Protein AF-A0A8B7DXQ7-F1 (afdb_monomer_lite)

Sequence (87 aa):
MPLVLICGFPCSGKTKIAHEIKEYLENEQKKKVIVVSENDLVAEKRNEIYSDFTKEKEIRSALKAKVEQLLTRDCVIILDGLNYIKE

Foldseek 3Di:
DAEAEFADDPPPCLVVVLVVVCCCCCPVVVAAEEEDELCVVPVVPVVVQVVDPVSVVVSVVVSVVVCVVVDDPRYYYYYRDNCVDPD

Structure (mmCIF, N/CA/C/O backbone):
data_AF-A0A8B7DXQ7-F1
#
_entry.id   AF-A0A8B7DXQ7-F1
#
loop_
_atom_site.group_PDB
_atom_site.id
_atom_site.type_symbol
_atom_site.label_atom_id
_atom_site.label_alt_id
_atom_site.label_comp_id
_atom_site.label_asym_id
_atom_site.label_entity_id
_atom_site.label_seq_id
_atom_site.pdbx_PDB_ins_code
_atom_site.Cartn_x
_atom_site.Cartn_y
_atom_site.Cartn_z
_atom_site.occupancy
_atom_site.B_iso_or_equiv
_atom_site.auth_seq_id
_atom_site.auth_comp_id
_atom_site.auth_asym_id
_atom_site.auth_atom_id
_atom_site.pdbx_PDB_model_num
ATOM 1 N N . MET A 1 1 ? -16.751 3.461 3.921 1.00 85.38 1 MET A N 1
ATOM 2 C CA . MET A 1 1 ? -15.630 2.513 3.786 1.00 85.38 1 MET A CA 1
ATOM 3 C C . MET A 1 1 ? -14.371 3.352 3.664 1.00 85.38 1 MET A C 1
ATOM 5 O O . MET A 1 1 ? -14.196 3.988 2.631 1.00 85.38 1 MET A O 1
ATOM 9 N N . PRO A 1 2 ? -13.615 3.526 4.754 1.00 94.00 2 PRO A N 1
ATOM 10 C CA . PRO A 1 2 ? -12.471 4.429 4.764 1.00 94.00 2 PRO A CA 1
ATOM 11 C C . PRO A 1 2 ? -11.286 3.840 3.985 1.00 94.00 2 PRO A C 1
ATOM 13 O O . PRO A 1 2 ? -10.848 2.722 4.257 1.00 94.00 2 PRO A O 1
ATOM 16 N N . LEU A 1 3 ? -10.767 4.627 3.043 1.00 96.06 3 LEU A N 1
ATOM 17 C CA . LEU A 1 3 ? -9.533 4.365 2.308 1.00 96.06 3 LEU A CA 1
ATOM 18 C C . LEU A 1 3 ? -8.534 5.481 2.622 1.00 96.06 3 LEU A C 1
ATOM 20 O O . LEU A 1 3 ? -8.843 6.658 2.446 1.00 96.06 3 LEU A O 1
ATOM 24 N N . VAL A 1 4 ? -7.341 5.104 3.068 1.00 96.56 4 VAL A N 1
ATOM 25 C CA . VAL A 1 4 ? -6.195 5.995 3.249 1.00 96.56 4 VAL A CA 1
ATOM 26 C C . VAL A 1 4 ? -5.246 5.767 2.080 1.00 96.56 4 VAL A C 1
ATOM 28 O O . VAL A 1 4 ? -4.647 4.700 1.955 1.00 96.56 4 VAL A O 1
ATOM 31 N N . LEU A 1 5 ? -5.126 6.765 1.211 1.00 95.88 5 LEU A N 1
ATOM 32 C CA . LEU A 1 5 ? -4.183 6.753 0.098 1.00 95.88 5 LEU A CA 1
ATOM 33 C C . LEU A 1 5 ? -2.880 7.419 0.543 1.00 95.88 5 LEU A C 1
ATOM 35 O O . LEU A 1 5 ? -2.877 8.612 0.843 1.00 95.88 5 LEU A O 1
ATOM 39 N N . ILE A 1 6 ? -1.780 6.671 0.574 1.00 96.50 6 ILE A N 1
ATOM 40 C CA . ILE A 1 6 ? -0.454 7.230 0.854 1.00 96.50 6 ILE A CA 1
ATOM 41 C C . ILE A 1 6 ? 0.248 7.476 -0.475 1.00 96.50 6 ILE A C 1
ATOM 43 O O . ILE A 1 6 ? 0.330 6.581 -1.308 1.00 96.50 6 ILE A O 1
ATOM 47 N N . CYS A 1 7 ? 0.759 8.686 -0.677 1.00 95.19 7 CYS A N 1
ATOM 48 C CA . CYS A 1 7 ? 1.483 9.076 -1.883 1.00 95.19 7 CYS A CA 1
ATOM 49 C C . CYS A 1 7 ? 2.796 9.774 -1.527 1.00 95.19 7 CYS A C 1
ATOM 51 O O . CYS A 1 7 ? 2.923 10.379 -0.461 1.00 95.19 7 CYS A O 1
ATOM 53 N N . GLY A 1 8 ? 3.772 9.721 -2.430 1.00 94.12 8 GLY A N 1
ATOM 54 C CA . GLY A 1 8 ? 5.052 10.400 -2.240 1.00 94.12 8 GLY A CA 1
ATOM 55 C C . GLY A 1 8 ? 6.216 9.730 -2.959 1.00 94.12 8 GLY A C 1
ATOM 56 O O . GLY A 1 8 ? 6.116 8.600 -3.446 1.00 94.12 8 GLY A O 1
ATOM 57 N N . PHE A 1 9 ? 7.350 10.427 -2.985 1.00 92.94 9 PHE A N 1
ATOM 58 C CA . PHE A 1 9 ? 8.558 9.990 -3.683 1.00 92.94 9 PHE A CA 1
ATOM 59 C C . PHE A 1 9 ? 9.080 8.624 -3.206 1.00 92.94 9 PHE A C 1
ATOM 61 O O . PHE A 1 9 ? 8.824 8.211 -2.067 1.00 92.94 9 PHE A O 1
ATOM 68 N N . PRO A 1 10 ? 9.833 7.895 -4.049 1.00 91.31 10 PR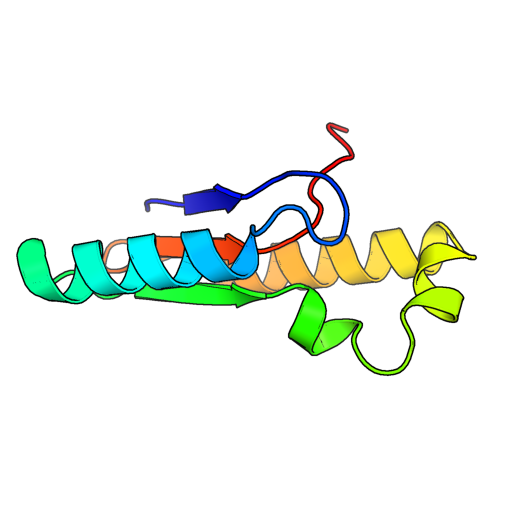O A N 1
ATOM 69 C CA . PRO A 1 10 ? 10.554 6.704 -3.615 1.00 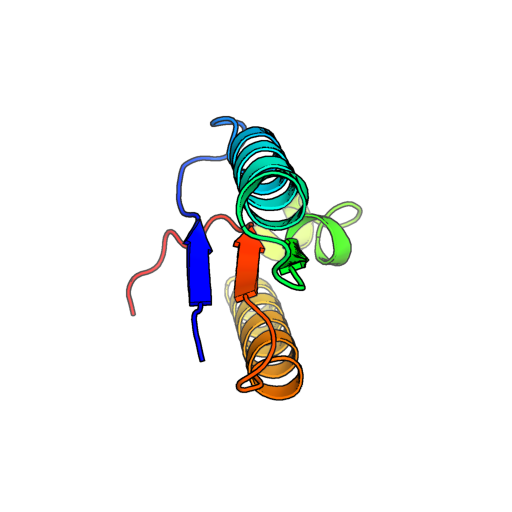91.31 10 PRO A CA 1
ATOM 70 C C . PRO A 1 10 ? 11.372 6.981 -2.346 1.00 91.31 10 PRO A C 1
ATOM 72 O O . PRO A 1 10 ? 11.975 8.041 -2.208 1.00 91.31 10 PRO A O 1
ATOM 75 N N . CYS A 1 11 ? 11.363 6.035 -1.405 1.00 90.81 11 CYS A N 1
ATOM 76 C CA . CYS A 1 11 ? 12.101 6.127 -0.139 1.00 90.81 11 CYS A CA 1
ATOM 77 C C . CYS A 1 11 ? 11.731 7.315 0.783 1.00 90.81 11 CYS A C 1
ATOM 79 O O . CYS A 1 11 ? 12.476 7.612 1.709 1.00 90.81 11 CYS A O 1
ATOM 81 N N . SER A 1 12 ? 10.566 7.955 0.616 1.00 95.75 12 SER A N 1
ATOM 82 C CA . SER A 1 12 ? 10.115 9.070 1.475 1.00 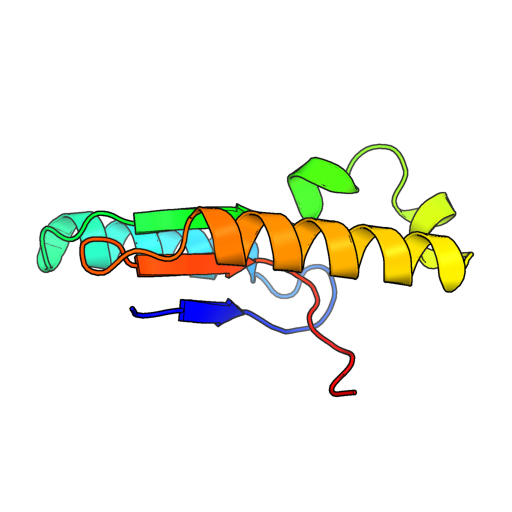95.75 12 SER A CA 1
ATOM 83 C C . SER A 1 12 ? 9.480 8.652 2.816 1.00 95.75 12 SER A C 1
ATOM 85 O O . SER A 1 12 ? 8.794 9.452 3.444 1.00 95.75 12 SER A O 1
ATOM 87 N N . GLY A 1 13 ? 9.628 7.389 3.236 1.00 96.12 13 GLY A N 1
ATOM 88 C CA . GLY A 1 13 ? 9.061 6.884 4.496 1.00 96.12 13 GLY A CA 1
ATOM 89 C C . GLY A 1 13 ? 7.579 6.478 4.461 1.00 96.12 13 GLY A C 1
ATOM 90 O O . GLY A 1 13 ? 7.008 6.229 5.518 1.00 96.12 13 GLY A O 1
ATOM 91 N N . LYS A 1 14 ? 6.957 6.362 3.278 1.00 96.69 14 LYS A N 1
ATOM 92 C CA . LYS A 1 14 ? 5.535 5.979 3.114 1.00 96.69 14 LYS A CA 1
ATOM 93 C C . LYS A 1 14 ? 5.153 4.712 3.877 1.00 96.69 14 LYS A C 1
ATOM 95 O O . LYS A 1 14 ? 4.238 4.749 4.690 1.00 96.69 14 LYS A O 1
ATOM 100 N N . THR A 1 15 ? 5.914 3.638 3.683 1.00 96.38 15 THR A N 1
ATOM 101 C CA . THR A 1 15 ? 5.677 2.350 4.342 1.00 96.38 15 THR A CA 1
ATOM 102 C C . THR A 1 15 ? 5.767 2.466 5.862 1.00 96.38 15 THR A C 1
ATOM 104 O O . THR A 1 15 ? 4.930 1.916 6.569 1.00 96.38 15 THR A O 1
ATOM 107 N N . LYS A 1 16 ? 6.714 3.259 6.386 1.00 97.69 16 LYS A N 1
ATOM 108 C CA . LYS A 1 16 ? 6.817 3.521 7.829 1.00 97.69 16 LYS A CA 1
ATOM 109 C C . LYS A 1 16 ? 5.546 4.191 8.360 1.00 97.69 16 LYS A C 1
ATOM 111 O O . LYS A 1 16 ? 4.938 3.676 9.292 1.00 97.69 16 LYS A O 1
ATOM 116 N N . ILE A 1 17 ? 5.106 5.274 7.720 1.00 97.38 17 ILE A N 1
ATOM 117 C CA . ILE A 1 17 ? 3.871 5.977 8.097 1.00 97.38 17 ILE A CA 1
ATOM 118 C C . ILE A 1 17 ? 2.639 5.068 7.949 1.00 97.38 17 ILE A C 1
ATOM 120 O O . ILE A 1 17 ? 1.753 5.102 8.797 1.00 97.38 17 ILE A O 1
ATOM 124 N N . ALA A 1 18 ? 2.584 4.212 6.924 1.00 97.94 18 ALA A N 1
ATOM 125 C CA . ALA A 1 18 ? 1.499 3.247 6.738 1.00 97.94 18 ALA A CA 1
ATOM 126 C C . ALA A 1 18 ? 1.361 2.301 7.940 1.00 97.94 18 ALA A C 1
ATOM 128 O O . ALA A 1 18 ? 0.248 2.051 8.410 1.00 97.94 18 ALA A O 1
ATOM 129 N N . HIS A 1 19 ? 2.489 1.803 8.454 1.00 97.69 19 HIS A N 1
ATOM 130 C CA . HIS A 1 19 ? 2.520 0.937 9.630 1.00 97.69 19 HIS A CA 1
ATOM 131 C C . HIS A 1 19 ? 2.199 1.686 10.924 1.00 97.69 19 HIS A C 1
ATOM 133 O O . HIS A 1 19 ? 1.427 1.165 11.721 1.00 97.69 19 HIS A O 1
ATOM 139 N N . GLU A 1 20 ? 2.700 2.908 11.109 1.00 97.88 20 GLU A N 1
ATOM 140 C CA . GLU A 1 20 ? 2.371 3.733 12.282 1.00 97.88 20 GLU A CA 1
ATOM 141 C C . GLU A 1 20 ? 0.872 4.075 12.332 1.00 97.88 20 GLU A C 1
ATOM 143 O O . GLU A 1 20 ? 0.234 3.954 13.378 1.00 97.88 20 GLU A O 1
ATOM 148 N N . ILE A 1 21 ? 0.268 4.428 11.188 1.00 97.44 21 ILE A N 1
ATOM 149 C CA . ILE A 1 21 ? -1.182 4.656 11.083 1.00 97.44 21 ILE A CA 1
ATOM 150 C C . ILE A 1 21 ? -1.949 3.368 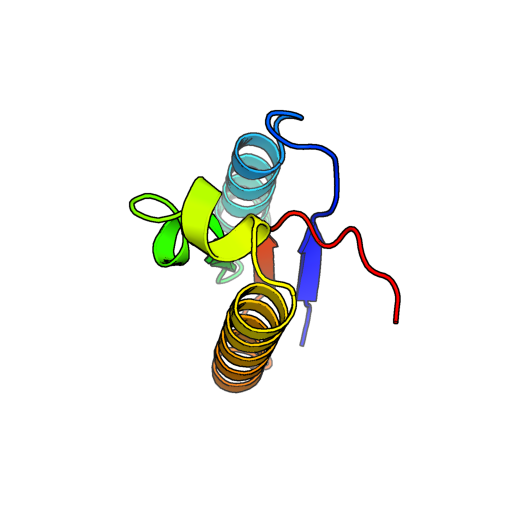11.394 1.00 97.44 21 ILE A C 1
ATOM 152 O O . ILE A 1 21 ? -2.945 3.411 12.119 1.00 97.44 21 ILE A O 1
ATOM 156 N N . LYS A 1 22 ? -1.505 2.227 10.848 1.00 97.88 22 LYS A N 1
ATOM 157 C CA . LYS A 1 22 ? -2.112 0.922 11.127 1.00 97.88 22 LYS A CA 1
ATOM 158 C C . LYS A 1 22 ? -2.106 0.636 12.627 1.00 97.88 22 LYS A C 1
ATOM 160 O O . LYS A 1 22 ? -3.164 0.372 13.188 1.00 97.88 22 LYS A O 1
ATOM 165 N N . GLU A 1 23 ? -0.941 0.732 13.258 1.00 98.19 23 GLU A N 1
ATOM 166 C CA . GLU A 1 23 ? -0.751 0.454 14.679 1.00 98.19 23 GLU A CA 1
ATOM 167 C C . GLU A 1 23 ? -1.627 1.359 15.550 1.00 98.19 23 GLU A C 1
ATOM 169 O O . GLU A 1 23 ? -2.350 0.866 16.413 1.00 98.19 23 GLU A O 1
ATOM 174 N N . TYR A 1 24 ? -1.653 2.664 15.275 1.00 97.94 24 TYR A N 1
ATOM 175 C CA . TYR A 1 24 ? -2.518 3.605 15.987 1.00 97.94 24 TYR A CA 1
ATOM 176 C C . TYR A 1 24 ? -4.007 3.237 15.869 1.00 97.94 24 TYR A C 1
ATOM 178 O O . TYR A 1 24 ? -4.733 3.195 16.863 1.00 97.94 24 TYR A O 1
ATOM 186 N N . LEU A 1 25 ? -4.487 2.948 14.658 1.00 96.88 25 LEU A N 1
ATOM 187 C CA . LEU A 1 25 ? -5.895 2.623 14.419 1.00 96.88 25 LEU A CA 1
ATOM 188 C C . LEU A 1 25 ? -6.307 1.268 15.018 1.00 96.88 25 LEU A C 1
ATOM 190 O O . LEU A 1 25 ? -7.439 1.124 15.488 1.00 96.88 25 LEU A O 1
ATOM 194 N N . GLU A 1 26 ? -5.413 0.283 15.018 1.00 96.88 26 GLU A N 1
ATOM 195 C CA . GLU A 1 26 ? -5.658 -1.021 15.640 1.00 96.88 26 GLU A CA 1
ATOM 196 C C . GLU A 1 26 ? -5.615 -0.926 17.174 1.00 96.88 26 GLU A C 1
ATOM 198 O O . GLU A 1 26 ? -6.495 -1.464 17.851 1.00 96.88 26 GLU A O 1
ATOM 203 N N . ASN A 1 27 ? -4.650 -0.193 17.736 1.00 97.12 27 ASN A N 1
ATOM 204 C CA . ASN A 1 27 ? -4.436 -0.131 19.181 1.00 97.12 27 ASN A CA 1
ATOM 205 C C . ASN A 1 27 ? -5.387 0.838 19.886 1.00 97.12 27 ASN A C 1
ATOM 207 O O . ASN A 1 27 ? -6.057 0.430 20.840 1.00 97.12 27 ASN A O 1
ATOM 211 N N . GLU A 1 28 ? -5.484 2.078 19.407 1.00 95.38 28 GLU A N 1
ATOM 212 C CA . GLU A 1 28 ? -6.242 3.151 20.065 1.00 95.38 28 GLU A CA 1
ATOM 213 C C . GLU A 1 28 ? -7.716 3.139 19.661 1.00 95.38 28 GLU A C 1
ATOM 215 O O . GLU A 1 28 ? -8.602 3.381 20.476 1.00 95.38 28 GLU A O 1
ATOM 220 N N . GLN A 1 29 ? -7.997 2.838 18.390 1.00 92.75 29 GLN A N 1
ATOM 221 C CA . GLN A 1 29 ? -9.353 2.911 17.836 1.00 92.75 29 GLN A CA 1
ATOM 222 C C . GLN A 1 29 ? -10.030 1.540 17.704 1.00 92.75 29 GLN A C 1
ATOM 224 O O . GLN A 1 29 ? -11.203 1.485 17.333 1.00 92.75 29 GLN A O 1
ATOM 229 N N . LYS A 1 30 ? -9.312 0.439 17.990 1.00 94.62 30 LYS A N 1
ATOM 230 C CA . LYS A 1 30 ? -9.794 -0.953 17.877 1.00 94.62 30 LYS A CA 1
ATOM 231 C C . LYS A 1 30 ? -10.436 -1.267 16.519 1.00 94.62 30 LYS A C 1
ATOM 233 O O . LYS A 1 30 ? -11.377 -2.055 16.431 1.00 94.62 30 LYS A O 1
ATOM 238 N N . LYS A 1 31 ? -9.942 -0.642 15.445 1.00 94.12 31 LYS A N 1
ATOM 239 C CA . LYS A 1 31 ? -10.434 -0.856 14.077 1.00 94.12 31 LYS A CA 1
ATOM 240 C C . LYS A 1 31 ? -9.627 -1.945 13.390 1.00 94.12 31 LYS A C 1
ATOM 242 O O . LYS A 1 31 ? -8.421 -2.034 13.571 1.00 94.12 31 LYS A O 1
ATOM 247 N N . LYS A 1 32 ? -10.279 -2.728 12.530 1.00 95.56 32 LYS A N 1
ATOM 248 C CA . LYS A 1 32 ? -9.584 -3.634 11.612 1.00 95.56 32 LYS A CA 1
ATOM 249 C C . LYS A 1 32 ? -8.913 -2.814 10.511 1.00 95.56 32 LYS A C 1
ATOM 251 O O . LYS A 1 32 ? -9.601 -2.061 9.816 1.00 95.56 32 LYS A O 1
ATOM 256 N N . VAL A 1 33 ? -7.607 -2.977 10.320 1.00 97.06 33 VAL A N 1
ATOM 257 C CA . VAL A 1 33 ? -6.852 -2.245 9.296 1.00 97.06 33 VAL A CA 1
ATOM 258 C C . VAL A 1 33 ? -6.119 -3.211 8.377 1.00 97.06 33 VAL A C 1
ATOM 260 O O . VAL A 1 33 ? -5.497 -4.174 8.820 1.00 97.06 33 VAL A O 1
ATOM 263 N N . ILE A 1 34 ? -6.191 -2.961 7.072 1.00 96.81 34 ILE A N 1
ATOM 264 C CA . ILE A 1 34 ? -5.498 -3.760 6.061 1.00 96.81 34 ILE A CA 1
ATOM 265 C C . ILE A 1 34 ? -4.609 -2.829 5.246 1.00 96.81 34 ILE A C 1
ATOM 267 O O . ILE A 1 34 ? -5.089 -1.859 4.664 1.00 96.81 34 ILE A O 1
ATOM 271 N N . VAL A 1 35 ? -3.315 -3.141 5.199 1.00 97.12 35 VAL A N 1
ATOM 272 C CA . VAL A 1 35 ? -2.344 -2.436 4.359 1.00 97.12 35 VAL A CA 1
ATOM 273 C C . VAL A 1 35 ? -2.171 -3.223 3.067 1.00 97.12 35 VAL A C 1
ATOM 275 O O . VAL A 1 35 ? -1.886 -4.419 3.095 1.00 97.12 35 VAL A O 1
ATOM 278 N N . VAL A 1 36 ? -2.358 -2.549 1.940 1.00 96.19 36 VAL A N 1
ATOM 279 C CA . VAL A 1 36 ? -2.035 -3.046 0.605 1.00 96.19 36 VAL A CA 1
ATOM 280 C C . VAL A 1 36 ? -0.805 -2.275 0.145 1.00 96.19 36 VAL A C 1
ATOM 282 O O . VAL A 1 36 ? -0.904 -1.068 -0.072 1.00 96.19 36 VAL A O 1
ATOM 285 N N . SER A 1 37 ? 0.344 -2.944 0.033 1.00 94.44 37 SER A N 1
ATOM 286 C CA . SER A 1 37 ? 1.577 -2.306 -0.433 1.00 94.44 37 SER A CA 1
ATOM 287 C C . SER A 1 37 ? 1.833 -2.609 -1.906 1.00 94.44 37 SER A C 1
ATOM 289 O O . SER A 1 37 ? 1.707 -3.745 -2.364 1.00 94.44 37 SER A O 1
ATOM 291 N N . GLU A 1 38 ? 2.224 -1.583 -2.652 1.00 92.56 38 GLU A N 1
ATOM 292 C CA . GLU A 1 38 ? 2.771 -1.710 -4.001 1.00 92.56 38 GLU A CA 1
ATOM 293 C C . GLU A 1 38 ? 4.088 -2.497 -3.982 1.00 92.56 38 GLU A C 1
ATOM 295 O O . GLU A 1 38 ? 4.339 -3.292 -4.884 1.00 92.56 38 GLU A O 1
ATOM 300 N N . ASN A 1 39 ? 4.902 -2.356 -2.929 1.00 89.50 39 ASN A N 1
ATOM 301 C CA . ASN A 1 39 ? 6.189 -3.047 -2.836 1.00 89.50 39 ASN A CA 1
ATOM 302 C C . ASN A 1 39 ? 6.036 -4.575 -2.919 1.00 89.50 39 ASN A C 1
ATOM 304 O O . ASN A 1 39 ? 6.884 -5.225 -3.525 1.00 89.50 39 ASN A O 1
ATOM 308 N N . ASP A 1 40 ? 4.932 -5.130 -2.408 1.00 87.12 40 ASP A N 1
ATOM 309 C CA . ASP A 1 40 ? 4.637 -6.571 -2.452 1.00 87.12 40 ASP A CA 1
ATOM 310 C C . ASP A 1 40 ? 4.520 -7.114 -3.888 1.00 87.12 40 ASP A C 1
ATOM 312 O O . ASP A 1 40 ? 4.744 -8.297 -4.130 1.00 87.12 40 ASP A O 1
ATOM 316 N N . LEU A 1 41 ? 4.153 -6.259 -4.848 1.00 8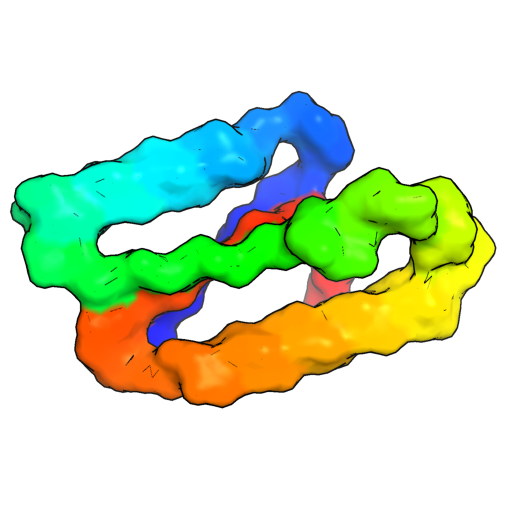3.00 41 LEU A N 1
ATOM 317 C CA . LEU A 1 41 ? 3.962 -6.621 -6.257 1.00 83.00 41 LEU A CA 1
ATOM 318 C C . LEU A 1 41 ? 5.182 -6.290 -7.125 1.00 83.00 41 LEU A C 1
ATOM 320 O O . LEU A 1 41 ? 5.333 -6.848 -8.210 1.00 83.00 41 LEU A O 1
ATOM 324 N N . VAL A 1 42 ? 6.032 -5.363 -6.675 1.00 85.50 42 VAL A N 1
ATOM 325 C CA . VAL A 1 42 ? 7.054 -4.726 -7.520 1.00 85.50 42 VAL A CA 1
ATOM 326 C C . VAL A 1 42 ? 8.489 -5.008 -7.033 1.00 85.50 42 VAL A C 1
ATOM 328 O O . VAL A 1 42 ? 9.439 -4.754 -7.775 1.00 85.50 42 VAL A O 1
ATOM 331 N N . ALA A 1 43 ? 8.685 -5.576 -5.834 1.00 75.31 43 ALA A N 1
ATOM 332 C CA . ALA A 1 43 ? 10.001 -5.741 -5.195 1.00 75.31 43 ALA A CA 1
ATOM 333 C C . ALA A 1 43 ? 11.084 -6.376 -6.092 1.00 75.31 43 ALA A C 1
ATOM 335 O O . ALA A 1 43 ? 12.204 -5.871 -6.144 1.00 75.31 43 ALA A O 1
ATOM 336 N N . GLU A 1 44 ? 10.761 -7.434 -6.838 1.00 77.25 44 GLU A N 1
ATOM 337 C CA . GLU A 1 44 ? 11.752 -8.165 -7.647 1.00 77.25 44 GLU A CA 1
ATOM 338 C C . GLU A 1 44 ? 11.956 -7.582 -9.055 1.00 77.25 44 GLU A C 1
ATOM 340 O O . GLU A 1 44 ? 12.984 -7.825 -9.685 1.00 77.25 44 GLU A O 1
ATOM 345 N N . LYS A 1 45 ? 10.997 -6.795 -9.562 1.00 85.56 45 LYS A N 1
ATOM 346 C CA . LYS A 1 45 ? 10.961 -6.329 -10.965 1.00 85.56 45 LYS A CA 1
ATOM 347 C C . LYS A 1 45 ? 10.784 -4.822 -11.109 1.00 85.56 45 LYS A C 1
ATOM 349 O O . LYS A 1 45 ? 10.390 -4.337 -12.166 1.00 85.56 45 LYS A O 1
ATOM 354 N N . ARG A 1 46 ? 11.112 -4.055 -10.068 1.00 86.00 46 ARG A N 1
ATOM 355 C CA . ARG A 1 46 ? 10.913 -2.599 -10.010 1.00 86.00 46 ARG A CA 1
ATOM 356 C C . ARG A 1 46 ? 11.402 -1.859 -11.247 1.00 86.00 46 ARG A C 1
ATOM 358 O O . ARG A 1 46 ? 10.641 -1.116 -11.853 1.00 86.00 46 ARG A O 1
ATOM 365 N N . ASN A 1 47 ? 12.662 -2.060 -11.621 1.00 88.25 47 ASN A N 1
ATOM 366 C CA . ASN A 1 47 ? 13.249 -1.325 -12.741 1.00 88.25 47 ASN A CA 1
ATOM 367 C C . ASN A 1 47 ? 12.605 -1.722 -14.078 1.00 88.25 47 ASN A C 1
ATOM 369 O O . ASN A 1 47 ? 12.436 -0.874 -14.941 1.00 88.25 47 ASN A O 1
ATOM 373 N N . GLU A 1 48 ? 12.209 -2.987 -14.229 1.00 90.12 48 GLU A N 1
ATOM 374 C CA . GLU A 1 48 ? 11.507 -3.475 -15.416 1.00 90.12 48 GLU A CA 1
ATOM 375 C C . GLU A 1 48 ? 10.099 -2.870 -15.511 1.00 90.12 48 GLU A C 1
ATOM 377 O O . GLU A 1 48 ? 9.716 -2.369 -16.565 1.00 90.12 48 GLU A O 1
ATOM 382 N N . ILE A 1 49 ? 9.350 -2.861 -14.406 1.00 90.00 49 ILE A N 1
ATOM 383 C CA . ILE A 1 49 ? 7.980 -2.335 -14.342 1.00 90.00 49 ILE A CA 1
ATOM 384 C C . ILE A 1 49 ? 7.960 -0.833 -14.622 1.00 90.00 49 ILE A C 1
ATOM 386 O O . ILE A 1 49 ? 7.191 -0.386 -15.462 1.00 90.00 49 ILE A O 1
ATOM 390 N N . TYR A 1 50 ? 8.832 -0.056 -13.977 1.00 88.94 50 TYR A N 1
ATOM 391 C CA . TYR A 1 50 ? 8.867 1.399 -14.158 1.00 88.94 50 TYR A CA 1
ATOM 392 C C . TYR A 1 50 ? 9.559 1.854 -15.450 1.00 88.94 50 TYR A C 1
ATOM 394 O O . TYR A 1 50 ? 9.516 3.036 -15.780 1.00 88.94 50 TYR A O 1
ATOM 402 N N . SER A 1 51 ? 10.186 0.937 -16.194 1.00 92.75 51 SER A N 1
ATOM 403 C CA . SER A 1 51 ? 10.696 1.220 -17.543 1.00 92.75 51 SER A CA 1
ATOM 404 C C . SER A 1 51 ? 9.616 1.157 -18.630 1.00 92.75 51 SER A C 1
ATOM 406 O O . SER A 1 51 ? 9.848 1.636 -19.739 1.00 92.75 51 SER A O 1
ATOM 408 N N . ASP A 1 52 ? 8.440 0.599 -18.320 1.00 93.44 52 ASP A N 1
ATOM 409 C CA . ASP A 1 52 ? 7.335 0.402 -19.258 1.00 93.44 52 ASP A CA 1
ATOM 410 C C . ASP A 1 52 ? 6.012 0.889 -18.653 1.00 93.44 52 ASP A C 1
ATOM 412 O O . ASP A 1 52 ? 5.452 0.288 -17.733 1.00 93.44 52 ASP A O 1
ATOM 416 N N . PHE A 1 53 ? 5.468 1.966 -19.222 1.00 90.12 53 PHE A N 1
ATOM 417 C CA . PHE A 1 53 ? 4.201 2.554 -18.783 1.00 90.12 53 PHE A CA 1
ATOM 418 C C . PHE A 1 53 ? 3.033 1.552 -18.797 1.00 90.12 53 PHE A C 1
ATOM 420 O O . PHE A 1 53 ? 2.121 1.655 -17.975 1.00 90.12 53 PHE A O 1
ATOM 427 N N . THR A 1 54 ? 3.048 0.570 -19.702 1.00 93.44 54 THR A N 1
ATOM 428 C CA . THR A 1 54 ? 2.006 -0.462 -19.783 1.00 93.44 54 THR A CA 1
ATOM 429 C C . THR A 1 54 ? 2.035 -1.349 -18.544 1.00 93.44 54 THR A C 1
ATOM 431 O O . THR A 1 54 ? 1.000 -1.537 -17.906 1.00 93.44 54 THR A O 1
ATOM 434 N N . LYS A 1 55 ? 3.225 -1.813 -18.144 1.00 92.69 55 LYS A N 1
ATOM 435 C CA . LYS A 1 55 ? 3.413 -2.630 -16.935 1.00 92.69 55 LYS A CA 1
ATOM 436 C C . LYS A 1 55 ? 3.062 -1.848 -15.678 1.00 92.69 55 LYS A C 1
ATOM 438 O O . LYS A 1 55 ? 2.400 -2.371 -14.784 1.00 92.69 55 LYS A O 1
ATOM 443 N N . GLU A 1 56 ? 3.453 -0.579 -15.612 1.00 91.81 56 GLU A N 1
ATOM 444 C CA . GLU A 1 56 ? 3.074 0.279 -14.491 1.00 91.81 56 GLU A CA 1
ATOM 445 C C . GLU A 1 56 ? 1.548 0.446 -14.390 1.00 91.81 56 GLU A C 1
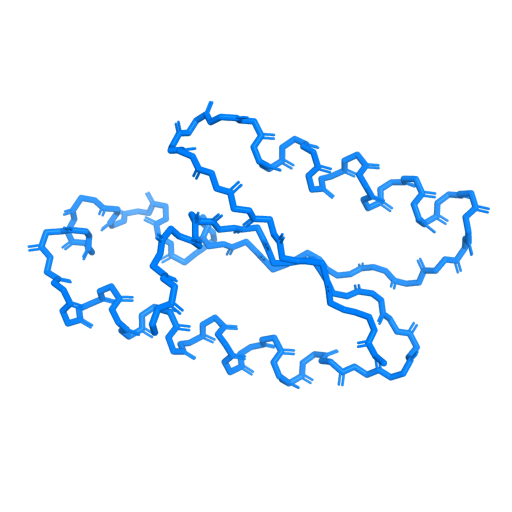ATOM 447 O O . GLU A 1 56 ? 0.967 0.336 -13.304 1.00 91.81 56 GLU A O 1
ATOM 452 N N . LYS A 1 57 ? 0.876 0.670 -15.526 1.00 92.19 57 LYS A N 1
ATOM 453 C CA . LYS A 1 57 ? -0.585 0.768 -15.589 1.00 92.19 57 LYS A CA 1
ATOM 454 C C . LYS A 1 57 ? -1.255 -0.526 -15.126 1.00 92.19 57 LYS A C 1
ATOM 456 O O . LYS A 1 57 ? -2.213 -0.455 -14.358 1.00 92.19 57 LYS A O 1
ATOM 461 N N . GLU A 1 58 ? -0.751 -1.685 -15.541 1.00 92.94 58 GLU A N 1
ATOM 462 C CA . GLU A 1 58 ? -1.256 -2.995 -15.109 1.00 92.94 58 GLU A CA 1
ATOM 463 C C . GLU A 1 58 ? -1.151 -3.183 -13.592 1.00 92.94 58 GLU A C 1
ATOM 465 O O . GLU A 1 58 ? -2.138 -3.553 -12.953 1.00 92.94 58 GLU A O 1
ATOM 470 N N . ILE A 1 59 ? 0.000 -2.857 -12.993 1.00 92.50 59 ILE A N 1
ATOM 471 C CA . ILE A 1 59 ? 0.192 -2.922 -11.536 1.00 92.50 59 ILE A CA 1
ATOM 472 C C . ILE A 1 59 ? -0.781 -1.989 -10.816 1.00 92.50 59 ILE A C 1
ATOM 474 O O . ILE A 1 59 ? -1.411 -2.388 -9.833 1.00 92.50 59 ILE A O 1
ATOM 478 N N . ARG A 1 60 ? -0.972 -0.767 -11.323 1.00 92.44 60 ARG A N 1
ATOM 479 C CA . ARG A 1 60 ? -1.932 0.186 -10.751 1.00 92.44 60 ARG A CA 1
ATOM 480 C C . ARG A 1 60 ? -3.365 -0.337 -10.827 1.00 92.44 60 ARG A C 1
ATOM 482 O O . ARG A 1 60 ? -4.107 -0.237 -9.849 1.00 92.44 60 ARG A O 1
ATOM 489 N N . SER A 1 61 ? -3.753 -0.923 -11.958 1.00 93.31 61 SER A N 1
ATOM 490 C CA . SER A 1 61 ? -5.059 -1.567 -12.126 1.00 93.31 61 SER A CA 1
ATOM 491 C C . SER A 1 61 ? -5.238 -2.755 -11.176 1.00 93.31 61 SER A C 1
ATOM 493 O O . SER A 1 61 ? -6.296 -2.875 -10.559 1.00 93.31 61 SER A O 1
ATOM 495 N N . ALA A 1 62 ? -4.211 -3.587 -10.995 1.00 93.56 62 ALA A N 1
ATOM 496 C CA . ALA A 1 62 ? -4.237 -4.714 -10.065 1.00 93.56 62 ALA A CA 1
ATOM 497 C C . ALA A 1 62 ? -4.369 -4.258 -8.601 1.00 93.56 62 ALA A C 1
ATOM 499 O O . ALA A 1 62 ? -5.185 -4.802 -7.854 1.00 93.56 62 ALA A O 1
ATOM 500 N N . LEU A 1 63 ? -3.625 -3.223 -8.195 1.00 94.38 63 LEU A N 1
ATOM 501 C CA . LEU A 1 63 ? -3.736 -2.612 -6.867 1.00 94.38 63 LEU A CA 1
ATOM 502 C C . LEU A 1 63 ? -5.131 -2.046 -6.619 1.00 94.38 63 LEU A C 1
ATOM 504 O O . LEU A 1 63 ? -5.718 -2.309 -5.569 1.00 94.38 63 LEU A O 1
ATOM 508 N N . LYS A 1 64 ? -5.685 -1.317 -7.594 1.00 93.81 64 LYS A N 1
ATOM 509 C CA . LYS A 1 64 ? -7.047 -0.783 -7.517 1.00 93.81 64 LYS A CA 1
ATOM 510 C C . LYS A 1 64 ? -8.072 -1.903 -7.330 1.00 93.81 64 LYS A C 1
ATOM 512 O O . LYS A 1 64 ? -8.857 -1.835 -6.391 1.00 93.81 64 LYS A O 1
ATOM 517 N N . ALA A 1 65 ? -8.016 -2.952 -8.152 1.00 95.25 65 ALA A N 1
ATOM 518 C CA . ALA A 1 65 ? -8.922 -4.096 -8.046 1.00 95.25 65 ALA A CA 1
ATOM 519 C C . ALA A 1 65 ? -8.809 -4.801 -6.681 1.00 95.25 65 ALA A C 1
ATOM 521 O O . ALA A 1 65 ? -9.822 -5.122 -6.060 1.00 95.25 65 ALA A O 1
ATOM 522 N N . LYS A 1 66 ? -7.585 -4.990 -6.171 1.00 94.69 66 LYS A N 1
ATOM 523 C CA . LYS A 1 66 ? -7.342 -5.572 -4.842 1.00 94.69 66 LYS A CA 1
ATOM 524 C C . LYS A 1 66 ? -7.925 -4.706 -3.723 1.00 94.69 66 LYS A C 1
ATOM 526 O O . LYS A 1 66 ? -8.544 -5.233 -2.803 1.00 94.69 66 LYS A O 1
ATOM 531 N N . VAL A 1 67 ? -7.756 -3.385 -3.795 1.00 95.31 67 VAL A N 1
ATOM 532 C CA . VAL A 1 67 ? -8.349 -2.450 -2.828 1.00 95.31 67 VAL A CA 1
ATOM 533 C C . VAL A 1 67 ? -9.873 -2.494 -2.893 1.00 95.31 67 VAL A C 1
ATOM 535 O O . VAL A 1 67 ? -10.503 -2.612 -1.848 1.00 95.31 67 VAL A O 1
ATOM 538 N N . GLU A 1 68 ? -10.464 -2.457 -4.088 1.00 94.88 68 GLU A N 1
ATOM 539 C CA . GLU A 1 68 ? -11.919 -2.530 -4.282 1.00 94.88 68 GLU A CA 1
ATOM 540 C C . GLU A 1 68 ? -12.519 -3.813 -3.691 1.00 94.88 68 GLU A C 1
ATOM 542 O O . GLU A 1 68 ? -13.552 -3.750 -3.028 1.00 94.88 68 GLU A O 1
ATOM 547 N N . GLN A 1 69 ? -11.849 -4.958 -3.850 1.00 94.44 69 GLN A N 1
ATOM 548 C CA . GLN A 1 69 ? -12.271 -6.234 -3.259 1.00 94.44 69 GLN A CA 1
ATOM 549 C C . GLN A 1 69 ? -12.224 -6.242 -1.724 1.00 94.44 69 GLN A C 1
ATOM 551 O O . GLN A 1 69 ? -13.040 -6.901 -1.082 1.00 94.44 69 GLN A O 1
ATOM 556 N N . LEU A 1 70 ? -11.258 -5.540 -1.129 1.00 93.94 70 LEU A N 1
ATOM 557 C CA . LEU A 1 70 ? -11.065 -5.487 0.324 1.00 93.94 70 LEU A CA 1
ATOM 558 C C . LEU A 1 70 ? -11.898 -4.391 0.996 1.00 93.94 70 LEU A C 1
ATOM 560 O O . LEU A 1 70 ? -12.067 -4.404 2.218 1.00 93.94 70 LEU A O 1
ATOM 564 N N . LEU A 1 71 ? -12.403 -3.433 0.221 1.00 93.19 71 LEU A N 1
ATOM 565 C CA . LEU A 1 71 ? -13.120 -2.276 0.726 1.00 93.19 71 LEU A CA 1
ATOM 566 C C . LEU A 1 71 ? -14.486 -2.699 1.286 1.00 93.19 71 LEU A C 1
ATOM 568 O O . LEU A 1 71 ? -15.453 -2.905 0.559 1.00 93.19 71 LEU A O 1
ATOM 572 N N . THR A 1 72 ? -14.569 -2.801 2.611 1.00 92.06 72 THR A N 1
ATOM 573 C CA . THR A 1 72 ? -15.805 -3.123 3.338 1.00 92.06 72 THR A CA 1
ATOM 574 C C . THR A 1 72 ? -16.131 -2.036 4.364 1.00 92.06 72 THR A C 1
ATOM 576 O O . THR A 1 72 ? -15.375 -1.079 4.559 1.00 92.06 72 THR A O 1
ATOM 579 N N . ARG A 1 73 ? -17.304 -2.117 5.007 1.00 90.88 73 ARG A N 1
ATOM 580 C CA . ARG A 1 73 ? -17.722 -1.133 6.024 1.00 90.88 73 ARG A CA 1
ATOM 581 C C . ARG A 1 73 ? -16.930 -1.249 7.328 1.00 90.88 73 ARG A C 1
ATOM 583 O O . ARG A 1 73 ? -16.778 -0.238 8.007 1.00 90.88 73 ARG A O 1
ATOM 590 N N . ASP A 1 74 ? -16.386 -2.429 7.613 1.00 90.94 74 ASP A N 1
ATOM 591 C CA . ASP A 1 74 ? -15.842 -2.785 8.929 1.00 90.94 74 ASP A CA 1
ATOM 592 C C . ASP A 1 74 ? -14.313 -2.687 9.013 1.00 90.94 74 ASP A C 1
ATOM 594 O O . ASP A 1 74 ? -13.725 -2.988 10.053 1.00 90.94 74 ASP A O 1
ATOM 598 N N . CYS A 1 75 ? -13.642 -2.273 7.935 1.00 93.25 75 CYS A N 1
ATOM 599 C CA . CYS A 1 75 ? -12.194 -2.107 7.924 1.00 93.25 75 CYS A CA 1
ATOM 600 C C . CYS A 1 75 ? -11.741 -0.793 7.289 1.00 93.25 75 CYS A C 1
ATOM 602 O O . CYS A 1 75 ? -12.392 -0.236 6.403 1.00 93.25 75 CYS A O 1
ATOM 604 N N . VAL A 1 76 ? -10.577 -0.327 7.733 1.00 96.56 76 VAL A N 1
ATOM 605 C CA . VAL A 1 76 ? -9.813 0.739 7.084 1.00 96.56 76 VAL A CA 1
ATOM 606 C C . VAL A 1 76 ? -8.812 0.098 6.136 1.00 96.56 76 VAL A C 1
ATOM 608 O O . VAL A 1 76 ? -8.037 -0.765 6.546 1.00 96.56 76 VAL A O 1
ATOM 611 N N . ILE A 1 77 ? -8.820 0.520 4.875 1.00 97.62 77 ILE A N 1
ATOM 612 C CA . ILE A 1 77 ? -7.805 0.108 3.905 1.00 97.62 77 ILE A CA 1
ATOM 613 C C . ILE A 1 77 ? -6.756 1.209 3.801 1.00 97.62 77 ILE A C 1
ATOM 615 O O . ILE A 1 77 ? -7.105 2.379 3.656 1.00 97.62 77 ILE A O 1
ATOM 619 N N . ILE A 1 78 ? -5.482 0.842 3.864 1.00 97.81 78 ILE A N 1
ATOM 620 C CA . ILE A 1 78 ? -4.350 1.732 3.605 1.00 97.81 78 ILE A CA 1
ATOM 621 C C . ILE A 1 78 ? -3.672 1.247 2.326 1.00 97.81 78 ILE A C 1
ATOM 623 O O . ILE A 1 78 ? -3.209 0.110 2.276 1.00 97.81 78 ILE A O 1
ATOM 627 N N . LEU A 1 79 ? -3.612 2.094 1.302 1.00 97.19 79 LEU A N 1
ATOM 628 C CA . LEU A 1 79 ? -2.856 1.828 0.080 1.00 97.19 79 LEU A CA 1
ATOM 629 C C . LEU A 1 79 ? -1.496 2.533 0.170 1.00 97.19 79 LEU A C 1
ATOM 631 O O . LEU A 1 79 ? -1.421 3.757 0.043 1.00 97.19 79 LEU A O 1
ATOM 635 N N . ASP A 1 80 ? -0.440 1.753 0.397 1.00 96.56 80 ASP A N 1
ATOM 636 C CA . ASP A 1 80 ? 0.956 2.201 0.412 1.00 96.56 80 ASP A CA 1
ATOM 637 C C . ASP A 1 80 ? 1.570 2.028 -0.980 1.00 96.56 80 ASP A C 1
ATOM 639 O O . ASP A 1 80 ? 1.908 0.921 -1.391 1.00 96.56 80 ASP A O 1
ATOM 643 N N . GLY A 1 81 ? 1.697 3.123 -1.723 1.00 93.62 81 GLY A N 1
ATOM 644 C CA . GLY A 1 81 ? 2.263 3.114 -3.070 1.00 93.62 81 GLY A CA 1
ATOM 645 C C . GLY A 1 81 ? 2.829 4.473 -3.443 1.00 93.62 81 GLY A C 1
ATOM 646 O O . GLY A 1 81 ? 2.740 5.434 -2.672 1.00 93.62 81 GLY A O 1
ATOM 647 N N . LEU A 1 82 ? 3.443 4.584 -4.620 1.00 92.31 82 LEU A N 1
ATOM 648 C CA . LEU A 1 82 ? 3.939 5.886 -5.074 1.00 92.31 82 LEU A CA 1
ATOM 649 C C . LEU A 1 82 ? 2.782 6.871 -5.269 1.00 92.31 82 LEU A C 1
ATOM 651 O O . LEU A 1 82 ? 2.889 8.023 -4.841 1.00 92.31 82 LEU A O 1
ATOM 655 N N . ASN A 1 83 ? 1.684 6.398 -5.878 1.00 92.56 83 ASN A N 1
ATOM 656 C CA . ASN A 1 83 ? 0.440 7.147 -6.109 1.00 92.56 83 ASN A CA 1
ATOM 657 C C . ASN A 1 83 ? 0.694 8.578 -6.624 1.00 92.56 83 ASN A C 1
ATOM 659 O O . ASN A 1 83 ? 0.068 9.544 -6.195 1.00 92.56 83 ASN A O 1
ATOM 663 N N . TYR A 1 84 ? 1.682 8.705 -7.512 1.00 89.88 84 TYR A N 1
ATOM 664 C CA . TYR A 1 84 ? 2.215 9.978 -7.999 1.00 89.88 84 TYR A CA 1
ATOM 665 C C . TYR A 1 84 ? 1.491 10.485 -9.254 1.00 89.88 84 TYR A C 1
ATOM 667 O O . TYR A 1 84 ? 1.612 11.657 -9.607 1.00 89.88 84 TYR A O 1
ATOM 675 N N . ILE A 1 85 ? 0.714 9.613 -9.903 1.00 88.56 85 ILE A N 1
ATOM 676 C CA . ILE A 1 85 ? -0.120 9.939 -11.059 1.00 88.56 85 ILE A CA 1
ATOM 677 C C . ILE A 1 85 ? -1.538 10.214 -10.571 1.00 88.56 85 ILE A C 1
ATOM 679 O O . ILE A 1 85 ? -2.116 9.417 -9.835 1.00 88.56 85 ILE A O 1
ATOM 683 N N . LYS A 1 86 ? -2.061 11.378 -10.959 1.00 79.88 86 LYS A N 1
ATOM 684 C CA . LYS A 1 86 ? -3.358 11.905 -10.509 1.00 79.88 86 LYS A CA 1
ATOM 685 C C . LYS A 1 86 ? -4.516 11.578 -11.457 1.00 79.88 86 LYS A C 1
ATOM 687 O O . LYS A 1 86 ? -5.660 11.829 -11.091 1.00 79.88 86 LYS A O 1
ATOM 692 N N . GLU A 1 87 ? -4.199 11.073 -12.648 1.00 62.16 87 GLU A N 1
ATOM 693 C CA . GLU A 1 87 ? -5.134 10.747 -13.734 1.00 62.16 87 GLU A CA 1
ATOM 694 C C . GLU A 1 87 ? -5.492 9.256 -13.769 1.00 62.16 87 GLU A C 1
ATOM 696 O O . GLU A 1 87 ? -4.600 8.412 -13.490 1.00 62.16 87 GLU A O 1
#

Secondary structure (DSSP, 8-state):
--EEEE--STTSSHHHHHHHHHHHHHHTS--EEEEEESHHHHTTTHHHHHT-HHHHHHHHHHHHHHHHHH--TTEEEEEES------

pLDDT: mean 92.77, std 5.56, range [62.16, 98.19]

Radius of gyration: 13.46 Å; chains: 1; bounding box: 31×20×40 Å